Protein AF-A0A453CIM5-F1 (afdb_monomer_lite)

InterPro domains:
  IPR007736 Caleosin-related [PF05042] (2-79)
  IPR007736 Caleosin-related [PTHR31495] (1-86)

Secondary structure (DSSP, 8-state):
-THHHHHHHHHH-SS-TTEEEHHHHHHHHHHT--TT-HHHHHHHHHHHHHHHHHH--TTSEEEHHHHHHHHHSTHHHHHHHHHHHHHHTT-

Foldseek 3Di:
DCVVVQVLLVPQVPPHSFKHAPVSLVVVLVVPDDPPDPPVSVVSVVVSVVLQVQQQDPVSIHTSVLVVCVVVVNNVVVSVVVVVVVVVVVD

Structure (mmCIF, N/CA/C/O backbone):
data_AF-A0A453CIM5-F1
#
_entry.id   AF-A0A453CIM5-F1
#
loop_
_atom_site.group_PDB
_atom_site.id
_atom_site.type_symbol
_atom_site.label_atom_id
_atom_site.label_alt_id
_atom_site.label_comp_id
_atom_site.label_asym_id
_atom_site.label_entity_id
_atom_site.label_seq_id
_atom_site.pdbx_PDB_ins_code
_atom_site.Cartn_x
_atom_site.Cartn_y
_atom_site.Cartn_z
_atom_site.occupancy
_atom_site.B_iso_or_equiv
_a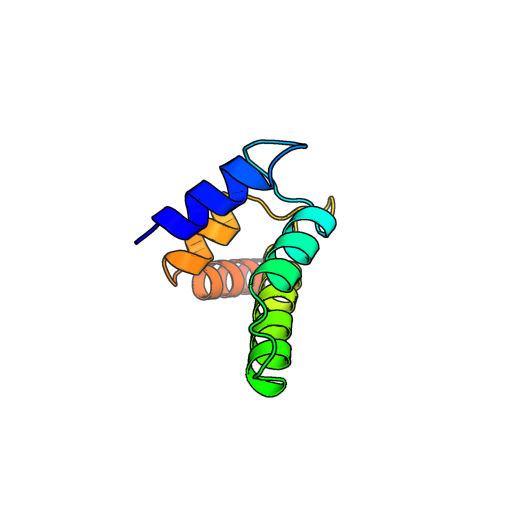tom_site.auth_seq_id
_atom_site.auth_comp_id
_atom_site.auth_asym_id
_atom_site.auth_atom_id
_atom_site.pdbx_PDB_model_num
ATOM 1 N N . MET A 1 1 ? 13.745 1.189 3.095 1.00 43.31 1 MET A N 1
ATOM 2 C CA . MET A 1 1 ? 13.520 2.427 3.876 1.00 43.31 1 MET A CA 1
ATOM 3 C C . MET A 1 1 ? 12.107 2.936 3.598 1.00 43.31 1 MET A C 1
ATOM 5 O O . MET A 1 1 ? 11.747 2.988 2.425 1.00 43.31 1 MET A O 1
ATOM 9 N N . PRO A 1 2 ? 11.339 3.358 4.616 1.00 46.31 2 PRO A N 1
ATOM 10 C CA . PRO A 1 2 ? 9.985 3.930 4.485 1.00 46.31 2 PRO A CA 1
ATOM 11 C C . PRO A 1 2 ? 9.913 5.242 3.667 1.00 46.31 2 PRO A C 1
ATOM 13 O O . PRO A 1 2 ? 8.837 5.790 3.459 1.00 46.31 2 PRO A O 1
ATOM 16 N N . VAL A 1 3 ? 11.043 5.712 3.128 1.00 48.91 3 VAL A N 1
ATOM 17 C CA . VAL A 1 3 ? 11.172 6.898 2.267 1.00 48.91 3 VAL A CA 1
ATOM 18 C C . VAL A 1 3 ? 10.262 6.853 1.040 1.00 48.91 3 VAL A C 1
ATOM 20 O O . VAL A 1 3 ? 9.706 7.886 0.673 1.00 48.91 3 VAL A O 1
ATOM 23 N N . ASN A 1 4 ? 10.067 5.687 0.413 1.00 59.50 4 ASN A N 1
ATOM 24 C CA . ASN A 1 4 ? 9.146 5.598 -0.724 1.00 59.50 4 ASN A CA 1
ATOM 25 C C . ASN A 1 4 ? 7.692 5.722 -0.262 1.00 59.50 4 ASN A C 1
ATOM 27 O O . ASN A 1 4 ? 6.928 6.429 -0.906 1.00 59.50 4 ASN A O 1
ATOM 31 N N . PHE A 1 5 ? 7.337 5.116 0.875 1.00 63.81 5 PHE A N 1
ATOM 32 C CA . PHE A 1 5 ? 6.001 5.187 1.465 1.00 63.81 5 PHE A CA 1
ATOM 33 C C . PHE A 1 5 ? 5.581 6.624 1.759 1.00 63.81 5 PHE A C 1
ATOM 35 O O . PHE A 1 5 ? 4.605 7.105 1.193 1.00 63.81 5 PHE A O 1
ATOM 42 N N . GLU A 1 6 ? 6.337 7.346 2.585 1.00 62.81 6 GLU A N 1
ATOM 43 C CA . GLU A 1 6 ? 5.976 8.723 2.939 1.00 62.81 6 GLU A CA 1
ATOM 44 C C . GLU A 1 6 ? 5.959 9.648 1.719 1.00 62.81 6 GLU A C 1
ATOM 46 O O . GLU A 1 6 ? 5.078 10.501 1.621 1.00 62.81 6 GLU A O 1
ATOM 51 N N . ASN A 1 7 ? 6.841 9.433 0.735 1.00 67.62 7 ASN A N 1
ATOM 52 C CA . ASN A 1 7 ? 6.782 10.164 -0.532 1.00 67.62 7 ASN A CA 1
ATOM 53 C C . ASN A 1 7 ? 5.502 9.887 -1.324 1.00 67.62 7 ASN A C 1
ATOM 55 O O . ASN A 1 7 ? 5.007 10.790 -1.995 1.00 67.62 7 ASN A O 1
ATOM 59 N N . ILE A 1 8 ? 4.963 8.667 -1.272 1.00 68.19 8 ILE A N 1
ATOM 60 C CA . ILE A 1 8 ? 3.712 8.328 -1.957 1.00 68.19 8 ILE A CA 1
ATOM 61 C C . ILE A 1 8 ? 2.569 9.132 -1.360 1.00 68.19 8 ILE A C 1
ATOM 63 O O . ILE A 1 8 ? 1.836 9.750 -2.123 1.00 68.19 8 ILE A O 1
ATOM 67 N N . PHE A 1 9 ? 2.441 9.188 -0.035 1.00 69.44 9 PHE A N 1
ATOM 68 C CA . PHE A 1 9 ? 1.383 9.981 0.593 1.00 69.44 9 PHE A CA 1
ATOM 69 C C . PHE A 1 9 ? 1.627 11.476 0.423 1.00 69.44 9 PHE A C 1
ATOM 71 O O . PHE A 1 9 ? 0.713 12.208 0.072 1.00 69.44 9 PHE A O 1
ATOM 78 N N . SER A 1 10 ? 2.864 11.937 0.580 1.00 66.00 10 SER A N 1
ATOM 79 C CA . SER A 1 10 ? 3.187 13.356 0.418 1.00 66.00 10 SER A CA 1
ATOM 80 C C . SER A 1 10 ? 2.910 13.858 -1.011 1.00 66.00 10 SER A C 1
ATOM 82 O O . SER A 1 10 ? 2.465 14.987 -1.200 1.00 66.00 10 SER A O 1
ATOM 84 N N . LYS A 1 11 ? 3.099 13.010 -2.036 1.00 65.88 11 LYS A N 1
ATOM 85 C CA . LYS A 1 11 ? 2.829 13.363 -3.444 1.00 65.88 11 LYS A CA 1
ATOM 86 C C . LYS A 1 11 ? 1.409 13.060 -3.911 1.00 65.88 11 LYS A C 1
ATOM 88 O O . LYS A 1 11 ? 0.885 13.798 -4.744 1.00 65.88 11 LYS A O 1
ATOM 93 N N . ASN A 1 12 ? 0.818 11.968 -3.433 1.00 63.50 12 ASN A N 1
ATOM 94 C CA . ASN A 1 12 ? -0.431 11.437 -3.968 1.00 63.50 12 ASN A CA 1
ATOM 95 C C . ASN A 1 12 ? -1.606 11.561 -3.010 1.00 63.50 12 ASN A C 1
ATOM 97 O O . ASN A 1 12 ? -2.704 11.473 -3.509 1.00 63.50 12 ASN A O 1
ATOM 101 N N . ALA A 1 13 ? -1.442 11.785 -1.704 1.00 60.28 13 ALA A N 1
ATOM 102 C CA . ALA A 1 13 ? -2.563 11.920 -0.768 1.00 60.28 13 ALA A CA 1
ATOM 103 C C . ALA A 1 13 ? -3.113 13.357 -0.778 1.00 60.28 13 ALA A C 1
ATOM 105 O O . ALA A 1 13 ? -3.006 14.099 0.200 1.00 60.28 13 ALA A O 1
ATOM 106 N N . ARG A 1 14 ? -3.663 13.779 -1.923 1.00 59.09 14 ARG A N 1
ATOM 107 C CA . ARG A 1 14 ? -4.212 15.135 -2.105 1.00 59.09 14 ARG A CA 1
ATOM 108 C C . ARG A 1 14 ? -5.595 15.283 -1.485 1.00 59.09 14 ARG A C 1
ATOM 110 O O . ARG A 1 14 ? -5.970 16.394 -1.123 1.00 59.09 14 ARG A O 1
ATOM 117 N N . SER A 1 15 ? -6.336 14.182 -1.370 1.00 58.47 15 SER A N 1
ATOM 118 C CA . SER A 1 15 ? -7.697 14.194 -0.818 1.00 58.47 15 SER A CA 1
ATOM 119 C C . SER A 1 15 ? -7.720 14.058 0.704 1.00 58.47 15 SER A C 1
ATOM 121 O O . SER A 1 15 ? -8.546 14.668 1.377 1.00 58.47 15 SER A O 1
ATOM 123 N N . SER A 1 16 ? -6.831 13.248 1.277 1.00 60.56 16 SER A N 1
ATOM 124 C CA . SER A 1 16 ? -6.719 13.072 2.726 1.00 60.56 16 SER A CA 1
ATOM 125 C C . SER A 1 16 ? -5.350 12.502 3.069 1.00 60.56 16 SER A C 1
ATOM 127 O O . SER A 1 16 ? -4.973 11.493 2.485 1.00 60.56 16 SER A O 1
ATOM 129 N N . PRO A 1 17 ? -4.621 13.060 4.047 1.00 67.00 17 PRO A N 1
ATOM 130 C CA . PRO A 1 17 ? -3.285 12.578 4.391 1.00 67.00 17 PRO A CA 1
ATOM 131 C C . PRO A 1 17 ? -3.283 11.115 4.854 1.00 67.00 17 PRO A C 1
ATOM 133 O O . PRO A 1 17 ? -2.260 10.442 4.733 1.00 67.00 17 PRO A O 1
ATOM 136 N N . ASP A 1 18 ? -4.415 10.610 5.346 1.00 70.12 18 ASP A N 1
ATOM 137 C CA . ASP A 1 18 ? -4.528 9.277 5.935 1.00 70.12 18 ASP A CA 1
ATOM 138 C C . ASP A 1 18 ? -5.166 8.217 5.022 1.00 70.12 18 ASP A C 1
ATOM 140 O O . ASP A 1 18 ? -5.181 7.040 5.366 1.00 70.12 18 ASP A O 1
ATOM 144 N N . LYS A 1 19 ? -5.657 8.583 3.832 1.00 74.75 19 LYS A N 1
ATOM 145 C CA . LYS A 1 19 ? -6.261 7.618 2.900 1.00 74.75 19 LYS A CA 1
ATOM 146 C C . LYS A 1 19 ? -5.917 7.928 1.453 1.00 74.75 19 LYS A C 1
ATOM 148 O O . LYS A 1 19 ? -5.949 9.081 1.036 1.00 74.75 19 LYS A O 1
ATOM 153 N N . LEU A 1 20 ? -5.603 6.882 0.694 1.00 78.00 20 LEU A N 1
ATOM 154 C CA . LEU A 1 20 ? -5.395 6.968 -0.746 1.00 78.00 20 LEU A CA 1
ATOM 155 C C . LEU A 1 20 ? -6.631 6.450 -1.468 1.00 78.00 20 LEU A C 1
ATOM 157 O O . LEU A 1 20 ? -7.101 5.338 -1.229 1.00 78.00 20 LEU A O 1
ATOM 161 N N . THR A 1 21 ? -7.136 7.252 -2.391 1.00 78.44 21 THR A N 1
ATOM 162 C CA . THR A 1 21 ? -8.169 6.822 -3.327 1.00 78.44 21 THR A CA 1
ATOM 163 C C . THR A 1 21 ? -7.571 5.863 -4.358 1.00 78.44 21 THR A C 1
ATOM 165 O O . THR A 1 21 ? -6.375 5.903 -4.668 1.00 78.44 21 THR A O 1
ATOM 168 N N . PHE A 1 22 ? -8.417 5.029 -4.969 1.00 75.38 22 PHE A N 1
ATOM 169 C CA . PHE A 1 22 ? -8.001 4.128 -6.050 1.00 75.38 22 PHE A CA 1
ATOM 170 C C . PHE A 1 22 ? -7.242 4.857 -7.172 1.00 75.38 22 PHE A C 1
ATOM 172 O O . PHE A 1 22 ? -6.271 4.340 -7.720 1.00 75.38 22 PHE A O 1
ATOM 179 N N . ARG A 1 23 ? -7.642 6.097 -7.480 1.00 75.94 23 ARG A N 1
ATOM 180 C CA . ARG A 1 23 ? -7.013 6.925 -8.516 1.00 75.94 23 ARG A CA 1
ATOM 181 C C . ARG A 1 23 ? -5.577 7.317 -8.163 1.00 75.94 23 ARG A C 1
ATOM 183 O O . ARG A 1 23 ? -4.715 7.304 -9.038 1.00 75.94 23 ARG A O 1
ATOM 190 N N . GLU A 1 24 ? -5.322 7.656 -6.902 1.00 77.56 24 GLU A N 1
ATOM 191 C CA . GLU A 1 24 ? -3.995 8.032 -6.397 1.00 77.56 24 GLU A CA 1
ATOM 192 C C . GLU A 1 24 ? -3.052 6.813 -6.388 1.00 77.56 24 GLU A C 1
ATOM 194 O O . GLU A 1 24 ? -1.902 6.912 -6.815 1.00 77.56 24 GLU A O 1
ATOM 199 N N . ILE A 1 25 ? -3.570 5.635 -6.021 1.00 76.94 25 ILE A N 1
ATOM 200 C CA . ILE A 1 25 ? -2.842 4.356 -6.095 1.00 76.94 25 ILE A CA 1
ATOM 201 C C . ILE A 1 25 ? -2.515 3.995 -7.543 1.00 76.94 25 ILE A C 1
ATOM 203 O O . ILE A 1 25 ? -1.393 3.601 -7.853 1.00 76.94 25 ILE A O 1
ATOM 207 N N . TRP A 1 26 ? -3.481 4.149 -8.450 1.00 76.19 26 TRP A N 1
ATOM 208 C CA . TRP A 1 26 ? -3.281 3.844 -9.861 1.00 76.19 26 TRP A CA 1
ATOM 209 C C . TRP A 1 26 ? -2.206 4.742 -10.477 1.00 76.19 26 TRP A C 1
ATOM 211 O O . TRP A 1 26 ? -1.284 4.241 -11.114 1.00 76.19 26 TRP A O 1
ATOM 221 N N . MET A 1 27 ? -2.258 6.050 -10.210 1.00 75.19 27 MET A N 1
ATOM 222 C CA . MET A 1 27 ? -1.258 7.015 -10.678 1.00 75.19 27 MET A CA 1
ATOM 223 C C . MET A 1 27 ? 0.150 6.680 -10.162 1.00 75.19 27 MET A C 1
ATOM 225 O O . MET A 1 27 ? 1.127 6.780 -10.905 1.00 75.19 27 MET A O 1
ATOM 229 N N . MET A 1 28 ? 0.252 6.208 -8.917 1.00 73.12 28 MET A N 1
ATOM 230 C CA . MET A 1 28 ? 1.507 5.727 -8.347 1.00 73.12 28 MET A CA 1
ATOM 231 C C . MET A 1 28 ? 2.007 4.445 -9.033 1.00 73.12 28 MET A C 1
ATOM 233 O O . MET A 1 28 ? 3.173 4.377 -9.429 1.00 73.12 28 MET A O 1
ATOM 237 N N . ALA A 1 29 ? 1.142 3.441 -9.194 1.00 71.88 29 ALA A N 1
ATOM 238 C CA . ALA A 1 29 ? 1.488 2.171 -9.829 1.00 71.88 29 ALA A CA 1
ATOM 239 C C . ALA A 1 29 ? 1.909 2.362 -11.294 1.00 71.88 29 ALA A C 1
ATOM 241 O O . ALA A 1 29 ? 2.782 1.651 -11.783 1.00 71.88 29 ALA A O 1
ATOM 242 N N . GLU A 1 30 ? 1.321 3.334 -11.996 1.00 70.31 30 GLU A N 1
ATOM 243 C CA . GLU A 1 30 ? 1.740 3.708 -13.347 1.00 70.31 30 GLU A CA 1
ATOM 244 C C . GLU A 1 30 ? 3.071 4.468 -13.361 1.00 70.31 30 GLU A C 1
ATOM 246 O O . GLU A 1 30 ? 3.892 4.207 -14.236 1.00 70.31 30 GLU A O 1
ATOM 251 N N . GLY A 1 31 ? 3.320 5.345 -12.382 1.00 67.38 31 GLY A N 1
ATOM 252 C CA . GLY A 1 31 ? 4.574 6.098 -12.257 1.00 67.38 31 GLY A CA 1
ATOM 253 C C . GLY A 1 31 ? 5.783 5.270 -11.804 1.00 67.38 31 GLY A C 1
ATOM 254 O O . GLY A 1 31 ? 6.919 5.682 -12.022 1.00 67.38 31 GLY A O 1
ATOM 255 N N . GLN A 1 32 ? 5.565 4.106 -11.185 1.00 64.56 32 GLN A N 1
ATOM 256 C CA . GLN A 1 32 ? 6.622 3.148 -10.827 1.00 64.56 32 GLN A CA 1
ATOM 257 C C . GLN A 1 32 ? 6.933 2.127 -11.932 1.00 64.56 32 GLN A C 1
ATOM 259 O O . GLN A 1 32 ? 7.885 1.362 -11.792 1.00 64.56 32 GLN A O 1
ATOM 264 N N . ARG A 1 33 ? 6.182 2.109 -13.043 1.00 64.06 33 ARG A N 1
ATOM 265 C CA . ARG A 1 33 ? 6.477 1.211 -14.169 1.00 64.06 33 ARG A CA 1
ATOM 266 C C . ARG A 1 33 ? 7.840 1.535 -14.777 1.00 64.06 33 ARG A C 1
ATOM 268 O O . ARG A 1 33 ? 8.075 2.652 -15.231 1.00 64.06 33 ARG A O 1
ATOM 275 N N . GLN A 1 34 ? 8.701 0.529 -14.883 1.00 63.56 34 GLN A N 1
ATOM 276 C CA . GLN A 1 34 ? 9.862 0.589 -15.765 1.00 63.56 34 GLN A CA 1
ATOM 277 C C . GLN A 1 34 ? 9.435 0.240 -17.190 1.00 63.56 34 GLN A C 1
ATOM 279 O O . GLN A 1 34 ? 8.838 -0.805 -17.431 1.00 63.56 34 GLN A O 1
ATOM 284 N N . ALA A 1 35 ? 9.743 1.129 -18.137 1.00 61.00 35 ALA A N 1
ATOM 285 C CA . ALA A 1 35 ? 9.310 1.026 -19.533 1.00 61.00 35 ALA A CA 1
ATOM 286 C C . ALA A 1 35 ? 9.806 -0.243 -20.259 1.00 61.00 35 ALA A C 1
ATOM 288 O O . ALA A 1 35 ? 9.247 -0.605 -21.288 1.00 61.00 35 ALA A O 1
ATOM 289 N N . ASN A 1 36 ? 10.819 -0.923 -19.713 1.00 63.16 36 ASN A N 1
ATOM 290 C CA . ASN A 1 36 ? 11.456 -2.092 -20.318 1.00 63.16 36 ASN A CA 1
ATOM 291 C C . ASN A 1 36 ? 10.986 -3.450 -19.768 1.00 63.16 36 ASN A C 1
ATOM 293 O O . ASN A 1 36 ? 11.498 -4.460 -20.242 1.00 63.16 36 ASN A O 1
ATOM 297 N N . ASP A 1 37 ? 10.044 -3.510 -18.813 1.00 72.31 37 ASP A N 1
ATOM 298 C CA . ASP A 1 37 ? 9.653 -4.792 -18.203 1.00 72.31 37 ASP A CA 1
ATOM 299 C C . ASP A 1 37 ? 8.124 -5.019 -18.142 1.00 72.31 37 ASP A C 1
ATOM 301 O O . ASP A 1 37 ? 7.440 -4.551 -17.222 1.00 72.31 37 ASP A O 1
ATOM 305 N N . PRO A 1 38 ? 7.547 -5.742 -19.124 1.00 75.62 38 PRO A N 1
ATOM 306 C CA . PRO A 1 38 ? 6.116 -6.034 -19.148 1.00 75.62 38 PRO A CA 1
ATOM 307 C C . PRO A 1 38 ? 5.690 -7.036 -18.063 1.00 75.62 38 PRO A C 1
ATOM 309 O O . PRO A 1 38 ? 4.547 -6.979 -17.609 1.00 75.62 38 PRO A O 1
ATOM 312 N N . PHE A 1 39 ? 6.586 -7.918 -17.603 1.00 80.12 39 PHE A N 1
ATOM 313 C CA . PHE A 1 39 ? 6.287 -8.874 -16.530 1.00 80.12 39 PHE A CA 1
ATOM 314 C C . PHE A 1 39 ? 6.265 -8.187 -15.164 1.00 80.12 39 PHE A C 1
ATOM 316 O O . PHE A 1 39 ? 5.307 -8.352 -14.408 1.00 80.12 39 PHE A O 1
ATOM 323 N N . GLY A 1 40 ? 7.258 -7.345 -14.880 1.00 76.81 40 GLY A N 1
ATOM 324 C CA . GLY A 1 40 ? 7.320 -6.500 -13.693 1.00 76.81 40 GLY A CA 1
ATOM 325 C C . GLY A 1 40 ? 6.147 -5.529 -13.624 1.00 76.81 40 GLY A C 1
ATOM 326 O O . GLY A 1 40 ? 5.632 -5.261 -12.540 1.00 76.81 40 GLY A O 1
ATOM 327 N N . TRP A 1 41 ? 5.643 -5.070 -14.774 1.00 79.75 41 TRP A N 1
ATOM 328 C CA . TRP A 1 41 ? 4.408 -4.300 -14.822 1.00 79.75 41 TRP A CA 1
ATOM 329 C C . TRP A 1 41 ? 3.190 -5.111 -14.344 1.00 79.75 41 TRP A C 1
ATOM 331 O O . TRP A 1 41 ? 2.430 -4.624 -13.499 1.00 79.75 41 TRP A O 1
ATOM 341 N N . VAL A 1 42 ? 2.990 -6.324 -14.869 1.00 80.75 42 VAL A N 1
ATOM 342 C CA . VAL A 1 42 ? 1.856 -7.178 -14.480 1.00 80.75 42 VAL A CA 1
ATOM 343 C C . VAL A 1 42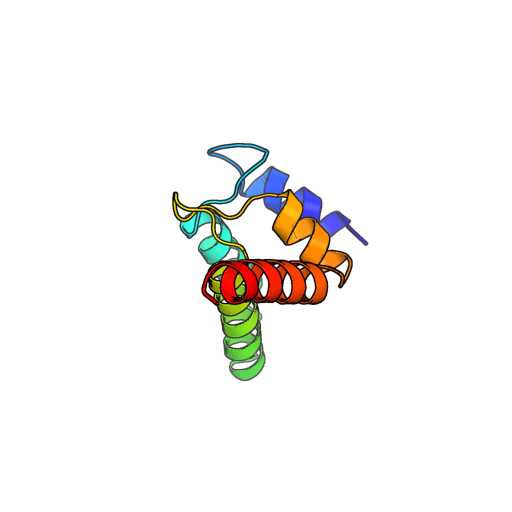 ? 1.953 -7.565 -13.006 1.00 80.75 42 VAL A C 1
ATOM 345 O O . VAL A 1 42 ? 0.957 -7.435 -12.297 1.00 80.75 42 VAL A O 1
ATOM 348 N N . ALA A 1 43 ? 3.140 -7.950 -12.530 1.00 81.50 43 ALA A N 1
ATOM 349 C CA . ALA A 1 43 ? 3.386 -8.265 -11.124 1.00 81.50 43 ALA A CA 1
ATOM 350 C C . ALA A 1 43 ? 3.088 -7.063 -10.215 1.00 81.50 43 ALA A C 1
ATOM 352 O O . ALA A 1 43 ? 2.250 -7.163 -9.322 1.00 81.50 43 ALA A O 1
ATOM 353 N N . SER A 1 44 ? 3.636 -5.886 -10.543 1.00 78.31 44 SER A N 1
ATOM 354 C CA . SER A 1 44 ? 3.385 -4.655 -9.785 1.00 78.31 44 SER A CA 1
ATOM 355 C C . SER A 1 44 ? 1.896 -4.311 -9.748 1.00 78.31 44 SER A C 1
ATOM 357 O O . SER A 1 44 ? 1.346 -3.987 -8.699 1.00 78.31 44 SER A O 1
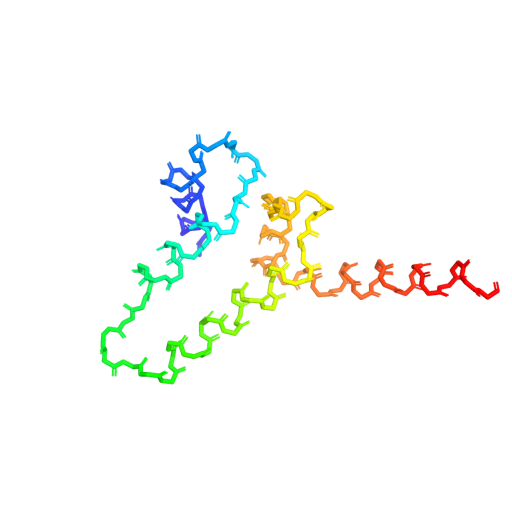ATOM 359 N N . LYS A 1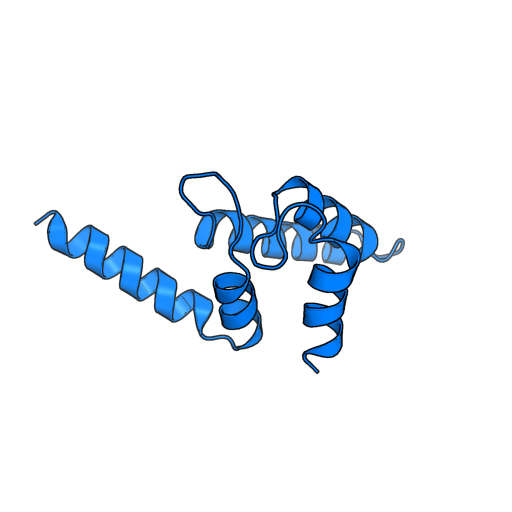 45 ? 1.197 -4.393 -10.889 1.00 79.19 45 LYS A N 1
ATOM 360 C CA . LYS A 1 45 ? -0.252 -4.158 -10.927 1.00 79.19 45 LYS A CA 1
ATOM 361 C C . LYS A 1 45 ? -1.027 -5.185 -10.109 1.00 79.19 45 LYS A C 1
ATOM 363 O O . LYS A 1 45 ? -2.009 -4.798 -9.481 1.00 79.19 45 LYS A O 1
ATOM 368 N N . ALA A 1 46 ? -0.632 -6.455 -10.147 1.00 82.88 46 ALA A N 1
ATOM 369 C CA . ALA A 1 46 ? -1.264 -7.512 -9.373 1.00 82.88 46 ALA A CA 1
ATOM 370 C C . ALA A 1 46 ? -1.084 -7.268 -7.872 1.00 82.88 46 ALA A C 1
ATOM 372 O O . ALA A 1 46 ? -2.067 -7.335 -7.146 1.00 82.88 46 ALA A O 1
ATOM 373 N N . GLU A 1 47 ? 0.112 -6.886 -7.423 1.00 80.75 47 GLU A N 1
ATOM 374 C CA . GLU A 1 47 ? 0.380 -6.521 -6.027 1.00 80.75 47 GLU A CA 1
ATOM 375 C C . GLU A 1 47 ? -0.494 -5.348 -5.567 1.00 80.75 47 GLU A C 1
ATOM 377 O O . GLU A 1 47 ? -1.186 -5.461 -4.556 1.00 80.75 47 GLU A O 1
ATOM 382 N N . TRP A 1 48 ? -0.555 -4.256 -6.340 1.00 78.06 48 TRP A N 1
ATOM 383 C CA . TRP A 1 48 ? -1.404 -3.105 -6.003 1.00 78.06 48 TRP A CA 1
ATOM 384 C C . TRP A 1 48 ? -2.903 -3.428 -6.051 1.00 78.06 48 TRP A C 1
ATOM 386 O O . TRP A 1 48 ? -3.657 -2.944 -5.207 1.00 78.06 48 TRP A O 1
ATOM 396 N N . MET A 1 49 ? -3.355 -4.254 -7.001 1.00 81.94 49 MET A N 1
ATOM 397 C CA . MET A 1 49 ? -4.749 -4.712 -7.045 1.00 81.94 49 MET A CA 1
ATOM 398 C C . MET A 1 49 ? -5.089 -5.614 -5.866 1.00 81.94 49 MET A C 1
ATOM 400 O O . MET A 1 49 ? -6.157 -5.459 -5.279 1.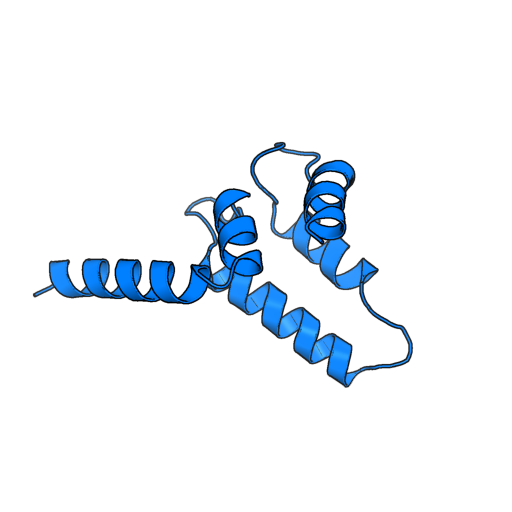00 81.94 49 MET A O 1
ATOM 404 N N . LEU A 1 50 ? -4.204 -6.546 -5.520 1.00 82.38 50 LEU A N 1
ATOM 405 C CA . LEU A 1 50 ? -4.408 -7.467 -4.413 1.00 82.38 50 LEU A CA 1
ATOM 406 C C . LEU A 1 50 ? -4.463 -6.693 -3.095 1.00 82.38 50 LEU A C 1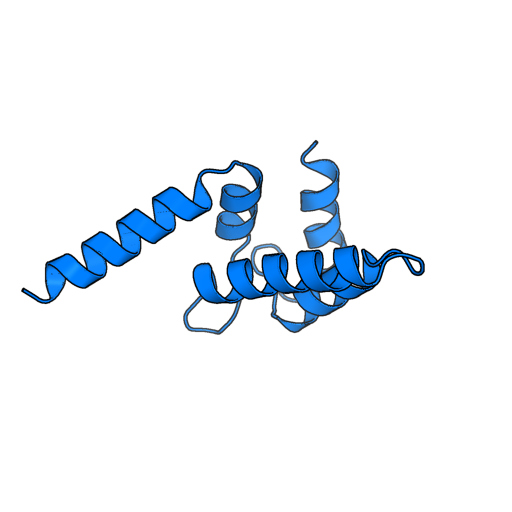
ATOM 408 O O . LEU A 1 50 ? -5.412 -6.868 -2.339 1.00 82.38 50 LEU A O 1
ATOM 412 N N . LEU A 1 51 ? -3.520 -5.770 -2.877 1.00 80.12 51 LEU A N 1
ATOM 413 C CA . LEU A 1 51 ? -3.520 -4.827 -1.758 1.00 80.12 51 LEU A CA 1
ATOM 414 C C . LEU A 1 51 ? -4.840 -4.050 -1.689 1.00 80.12 51 LEU A C 1
ATOM 416 O O . LEU A 1 51 ? -5.464 -3.999 -0.634 1.00 80.12 51 LEU A O 1
ATOM 420 N N . TYR A 1 52 ? -5.296 -3.491 -2.814 1.00 81.62 52 TYR A N 1
ATOM 421 C CA . TYR A 1 52 ? -6.560 -2.762 -2.868 1.00 81.62 52 TYR A CA 1
ATOM 422 C C . TYR A 1 52 ? -7.758 -3.656 -2.532 1.00 81.62 52 TYR A C 1
ATOM 424 O O . TYR A 1 52 ? -8.603 -3.270 -1.740 1.00 81.62 52 TYR A O 1
ATOM 432 N N . MET A 1 53 ? -7.838 -4.871 -3.075 1.00 81.88 53 MET A N 1
ATOM 433 C CA . MET A 1 53 ? -8.930 -5.798 -2.757 1.00 81.88 53 MET A CA 1
ATOM 434 C C . MET A 1 53 ? -8.921 -6.258 -1.299 1.00 81.88 53 MET A C 1
ATOM 436 O O . MET A 1 53 ? -9.982 -6.539 -0.744 1.00 81.88 53 MET A O 1
ATOM 440 N N . LEU A 1 54 ? -7.735 -6.380 -0.710 1.00 78.88 54 LEU A N 1
ATOM 441 C CA . LEU A 1 54 ? -7.526 -6.873 0.642 1.00 78.88 54 LEU A CA 1
ATOM 442 C C . LEU A 1 54 ? -7.809 -5.799 1.697 1.00 78.88 54 LEU A C 1
ATOM 444 O O . LEU A 1 54 ? -8.447 -6.098 2.697 1.00 78.88 54 LEU A O 1
ATOM 448 N N . ALA A 1 55 ? -7.355 -4.571 1.461 1.00 80.06 55 ALA A N 1
ATOM 449 C CA . ALA A 1 55 ? -7.337 -3.505 2.456 1.00 80.06 55 ALA A CA 1
ATOM 450 C C . ALA A 1 55 ? -8.266 -2.323 2.144 1.00 80.06 55 ALA A C 1
ATOM 452 O O . ALA A 1 55 ? -8.229 -1.326 2.866 1.00 80.06 55 ALA A O 1
ATOM 453 N N . LYS A 1 56 ? -9.055 -2.375 1.061 1.00 82.19 56 LYS A N 1
ATOM 454 C CA . LYS A 1 56 ? -10.043 -1.324 0.796 1.00 82.19 56 LYS A CA 1
ATOM 455 C C . LYS A 1 56 ? -11.049 -1.235 1.941 1.00 82.19 56 LYS A C 1
ATOM 457 O O . LYS A 1 56 ? -11.551 -2.244 2.428 1.00 82.19 56 LYS A O 1
ATOM 462 N N . ASP A 1 57 ? -11.370 -0.006 2.290 1.00 81.56 57 ASP A N 1
ATOM 463 C CA . ASP A 1 57 ? -12.453 0.338 3.193 1.00 81.56 57 ASP A CA 1
ATOM 464 C C . ASP A 1 57 ? -13.825 0.219 2.491 1.00 81.56 57 ASP A C 1
ATOM 466 O O . ASP A 1 57 ? -13.891 0.054 1.264 1.00 81.56 57 ASP A O 1
ATOM 470 N N . GLU A 1 58 ? -14.926 0.340 3.239 1.00 76.88 58 GLU A N 1
ATOM 471 C CA . GLU A 1 58 ? -16.296 0.340 2.699 1.00 76.88 58 GLU A CA 1
ATOM 472 C C . GLU A 1 58 ? -16.507 1.460 1.670 1.00 76.88 58 GLU A C 1
ATOM 474 O O . GLU A 1 58 ? -17.211 1.277 0.676 1.00 76.88 58 GLU A O 1
ATOM 479 N N . GLU A 1 59 ? -15.815 2.589 1.845 1.00 75.19 59 GLU A N 1
ATOM 480 C CA . GLU A 1 59 ? -15.818 3.703 0.890 1.00 75.19 59 GLU A CA 1
ATOM 481 C C . GLU A 1 59 ? -14.969 3.442 -0.375 1.00 75.19 59 GLU A C 1
ATOM 483 O O . GLU A 1 59 ? -14.897 4.290 -1.266 1.00 75.19 59 GLU A O 1
ATOM 488 N N . GLY A 1 60 ? -14.277 2.300 -0.471 1.00 77.75 60 GLY A N 1
ATOM 489 C CA . GLY A 1 60 ? -13.366 1.993 -1.579 1.00 77.75 60 GLY A CA 1
ATOM 490 C C . GLY A 1 60 ? -12.048 2.774 -1.532 1.00 77.75 60 GLY A C 1
ATOM 491 O O . GLY A 1 60 ? -11.370 2.907 -2.556 1.00 77.75 60 GLY A O 1
ATOM 492 N N . ASN A 1 61 ? -11.680 3.282 -0.355 1.00 81.62 61 ASN A N 1
ATOM 493 C CA . ASN A 1 61 ? -10.424 3.981 -0.097 1.00 81.62 61 ASN A CA 1
ATOM 494 C C . ASN A 1 61 ? -9.437 3.062 0.619 1.00 81.62 61 ASN A C 1
ATOM 496 O O . ASN A 1 61 ? -9.839 2.172 1.357 1.00 81.62 61 ASN A O 1
ATOM 500 N N . LEU A 1 62 ? -8.142 3.282 0.417 1.00 82.31 62 LEU A N 1
ATOM 501 C CA . LEU A 1 62 ? -7.097 2.501 1.062 1.00 82.31 62 LEU A CA 1
ATOM 502 C C . LEU A 1 62 ? -6.506 3.298 2.235 1.00 82.31 62 LEU A C 1
ATOM 504 O O . LEU A 1 62 ? -5.847 4.319 1.995 1.00 82.31 62 LEU A O 1
ATOM 508 N N . PRO A 1 63 ? -6.732 2.883 3.492 1.00 82.06 63 PRO A N 1
ATOM 509 C CA . PRO A 1 63 ? -6.209 3.596 4.646 1.00 82.06 63 PRO A CA 1
ATOM 510 C C . PRO A 1 63 ? -4.687 3.456 4.719 1.00 82.06 63 PRO A C 1
ATOM 512 O O . PRO A 1 63 ? -4.113 2.398 4.439 1.00 82.06 63 PRO A O 1
ATOM 515 N N . ARG A 1 64 ? -4.019 4.535 5.136 1.00 78.12 64 ARG A N 1
ATOM 516 C CA . ARG A 1 64 ? -2.561 4.615 5.289 1.00 78.12 64 ARG A CA 1
ATOM 517 C C . ARG A 1 64 ? -2.036 3.485 6.161 1.00 78.12 64 ARG A C 1
ATOM 519 O O . ARG A 1 64 ? -0.983 2.918 5.870 1.00 78.12 64 ARG A O 1
ATOM 526 N N . GLU A 1 65 ? -2.774 3.147 7.208 1.00 79.25 65 GLU A N 1
ATOM 527 C CA . GLU A 1 65 ? -2.386 2.108 8.149 1.00 79.25 65 GLU A CA 1
ATOM 528 C C . GLU A 1 65 ? -2.309 0.722 7.497 1.00 79.25 65 GLU A C 1
ATOM 530 O O . GLU A 1 65 ? -1.370 -0.027 7.762 1.00 79.25 65 GLU A O 1
ATOM 535 N N . ALA A 1 66 ? -3.212 0.402 6.567 1.00 78.81 66 ALA A N 1
ATOM 536 C CA . ALA A 1 66 ? -3.162 -0.869 5.856 1.00 78.81 66 ALA A CA 1
ATOM 537 C C . ALA A 1 66 ? -1.965 -0.950 4.902 1.00 78.81 66 ALA A C 1
ATOM 539 O O . ALA A 1 66 ? -1.284 -1.973 4.838 1.00 78.81 66 ALA A O 1
ATOM 540 N N . ILE A 1 67 ? -1.632 0.150 4.221 1.00 76.81 67 ILE A N 1
ATOM 541 C CA . ILE A 1 67 ? -0.418 0.192 3.401 1.00 76.81 67 ILE A CA 1
ATOM 542 C C . ILE A 1 67 ? 0.818 0.067 4.303 1.00 76.81 67 ILE A C 1
ATOM 544 O O . ILE A 1 67 ? 1.731 -0.688 3.985 1.00 76.81 67 ILE A O 1
ATOM 548 N N . ARG A 1 68 ? 0.845 0.733 5.464 1.00 78.06 68 ARG A N 1
ATOM 549 C CA . ARG A 1 68 ? 1.950 0.617 6.428 1.00 78.06 68 ARG A CA 1
ATOM 550 C C . ARG A 1 68 ? 2.144 -0.828 6.886 1.00 78.06 68 ARG A C 1
ATOM 552 O O . ARG A 1 68 ? 3.269 -1.313 6.875 1.00 78.06 68 ARG A O 1
ATOM 559 N N . ARG A 1 69 ? 1.053 -1.527 7.209 1.00 77.12 69 ARG A N 1
ATOM 560 C CA . ARG A 1 69 ? 1.070 -2.959 7.543 1.00 77.12 69 ARG A CA 1
ATOM 561 C C . ARG A 1 69 ? 1.543 -3.820 6.370 1.00 77.12 69 ARG A C 1
ATOM 563 O O . ARG A 1 69 ? 2.160 -4.854 6.599 1.00 77.12 69 ARG A O 1
ATOM 570 N N . CYS A 1 70 ? 1.296 -3.410 5.121 1.00 77.69 70 CYS A N 1
ATOM 571 C CA . CYS A 1 70 ? 1.818 -4.120 3.950 1.00 77.69 70 CYS A CA 1
ATOM 572 C C . CYS A 1 70 ? 3.338 -4.017 3.867 1.00 77.69 70 CYS A C 1
ATOM 574 O O . CYS A 1 70 ? 4.005 -5.013 3.613 1.00 77.69 70 CYS A O 1
ATOM 576 N N . PHE A 1 71 ? 3.879 -2.818 4.090 1.00 72.69 71 PHE A N 1
ATOM 577 C CA . PHE A 1 71 ? 5.325 -2.590 4.097 1.00 72.69 71 PHE A CA 1
ATOM 578 C C . PHE A 1 71 ? 6.024 -3.272 5.278 1.00 72.69 71 PHE A C 1
ATOM 580 O O . PHE A 1 71 ? 7.193 -3.625 5.162 1.00 72.69 71 PHE A O 1
ATOM 587 N N . ASP A 1 72 ? 5.316 -3.453 6.392 1.00 77.94 72 ASP A N 1
ATOM 588 C CA . ASP A 1 72 ? 5.794 -4.169 7.578 1.00 77.94 72 ASP A CA 1
ATOM 589 C C . ASP A 1 72 ? 5.733 -5.705 7.418 1.00 77.94 72 ASP A C 1
ATOM 591 O O . ASP A 1 72 ? 6.396 -6.432 8.146 1.00 77.94 72 ASP A O 1
ATOM 595 N N . GLY A 1 73 ? 4.968 -6.212 6.440 1.00 75.50 73 GLY A N 1
ATOM 596 C CA . GLY A 1 73 ? 4.751 -7.646 6.191 1.00 75.50 73 GLY A CA 1
ATOM 597 C C . GLY A 1 73 ? 3.563 -8.241 6.958 1.00 75.50 73 GLY A C 1
ATOM 598 O O . GLY A 1 73 ? 3.011 -9.261 6.551 1.00 75.50 73 GLY A O 1
ATOM 599 N N . SER A 1 74 ? 3.091 -7.547 7.992 1.00 76.62 74 SER A N 1
ATOM 600 C CA . SER A 1 74 ? 2.017 -7.983 8.893 1.00 76.62 74 SER A CA 1
ATOM 601 C C . SER A 1 74 ? 0.592 -7.865 8.307 1.00 76.62 74 SER A C 1
ATOM 603 O O . SER A 1 74 ? -0.381 -8.278 8.941 1.00 76.62 74 SER A O 1
ATOM 605 N N . LEU A 1 75 ? 0.414 -7.290 7.105 1.00 76.94 75 LEU A N 1
ATOM 606 C CA . LEU A 1 75 ? -0.917 -7.064 6.509 1.00 76.94 75 LEU A CA 1
ATOM 607 C C . LEU A 1 75 ? -1.677 -8.360 6.225 1.00 76.94 75 LEU A C 1
ATOM 609 O O . LEU A 1 75 ? -2.872 -8.440 6.499 1.00 76.94 75 LEU A O 1
ATOM 613 N N . PHE A 1 76 ? -1.005 -9.360 5.655 1.00 74.56 76 PHE A N 1
ATOM 614 C CA . PHE A 1 76 ? -1.665 -10.613 5.289 1.00 74.56 76 PHE A CA 1
ATOM 615 C C . PHE A 1 76 ? -2.172 -11.363 6.515 1.00 74.56 76 PHE A C 1
ATOM 617 O O . PHE A 1 76 ? -3.287 -11.876 6.481 1.00 74.56 76 PHE A O 1
ATOM 624 N N . GLU A 1 77 ? -1.393 -11.383 7.596 1.00 75.56 77 GLU A N 1
ATOM 625 C CA . GLU A 1 77 ? -1.797 -11.995 8.862 1.00 75.56 77 GLU A CA 1
ATOM 626 C C . GLU A 1 77 ? -2.984 -11.259 9.481 1.00 75.56 77 GLU A C 1
ATOM 628 O O . GLU A 1 77 ? -3.959 -11.900 9.863 1.00 75.56 77 GLU A O 1
ATOM 633 N N . PHE A 1 78 ? -2.960 -9.921 9.488 1.00 76.62 78 PHE A N 1
ATOM 634 C CA . PHE A 1 78 ? -4.080 -9.121 9.984 1.00 76.62 78 PHE A CA 1
ATOM 635 C C . PHE A 1 78 ? -5.379 -9.395 9.211 1.00 76.62 78 PHE A C 1
ATOM 637 O O . PHE A 1 78 ? -6.433 -9.571 9.812 1.00 76.62 78 PHE A O 1
ATOM 644 N N . ILE A 1 79 ? -5.312 -9.478 7.881 1.00 73.75 79 ILE A N 1
ATOM 645 C CA . ILE A 1 79 ? -6.498 -9.724 7.048 1.00 73.75 79 ILE A CA 1
ATOM 646 C C . ILE A 1 79 ? -6.951 -11.181 7.133 1.00 73.75 79 ILE A C 1
ATOM 648 O O . ILE A 1 79 ? -8.150 -11.457 7.107 1.00 73.75 79 ILE A O 1
ATOM 652 N N . ALA A 1 80 ? -6.019 -12.129 7.228 1.00 78.81 80 ALA A N 1
ATOM 653 C CA . ALA A 1 80 ? -6.350 -13.528 7.466 1.00 78.81 80 ALA A CA 1
ATOM 654 C C . ALA A 1 80 ? -7.078 -13.694 8.807 1.00 78.81 80 ALA A C 1
ATOM 656 O O . ALA A 1 80 ? -8.074 -14.418 8.864 1.00 78.81 80 ALA A O 1
ATOM 657 N N . ASP A 1 81 ? -6.634 -12.987 9.848 1.00 78.19 81 ASP A N 1
ATOM 658 C CA . ASP A 1 81 ? -7.301 -12.957 11.146 1.00 78.19 81 ASP A CA 1
ATOM 659 C C . ASP A 1 81 ? -8.680 -12.286 11.064 1.00 78.19 81 ASP A C 1
ATOM 661 O O . ASP A 1 81 ? -9.672 -12.889 11.467 1.00 78.19 81 ASP A O 1
ATOM 665 N N . GLU A 1 82 ? -8.790 -11.112 10.435 1.00 75.12 82 GLU A N 1
ATOM 666 C CA . GLU A 1 82 ? -10.069 -10.409 10.261 1.00 75.12 82 GLU A CA 1
ATOM 667 C C . GLU A 1 82 ? -11.092 -11.269 9.499 1.00 75.12 82 GLU A C 1
ATOM 669 O O . GLU A 1 82 ? -12.237 -11.426 9.929 1.00 75.12 82 GLU A O 1
ATOM 674 N N . ARG A 1 83 ? -10.668 -11.926 8.410 1.00 72.81 83 ARG A N 1
ATOM 675 C CA . ARG A 1 83 ? -11.510 -12.863 7.652 1.00 72.81 83 ARG A CA 1
ATOM 676 C C . ARG A 1 83 ? -11.886 -14.090 8.469 1.00 72.81 83 ARG A C 1
ATOM 678 O O . ARG A 1 83 ? -13.018 -14.558 8.353 1.00 72.81 83 ARG A O 1
ATOM 685 N N . ARG A 1 84 ? -10.973 -14.613 9.293 1.00 74.88 84 ARG A N 1
ATOM 686 C CA . ARG A 1 84 ? -11.249 -15.736 10.198 1.00 74.88 84 ARG A CA 1
ATOM 687 C C . ARG A 1 84 ? -12.272 -15.347 11.261 1.00 74.88 84 ARG A C 1
ATOM 689 O O . ARG A 1 84 ? -13.186 -16.125 11.518 1.00 74.88 84 ARG A O 1
ATOM 696 N N . GLN A 1 85 ? -12.177 -14.145 11.822 1.00 69.69 85 GLN A N 1
ATOM 697 C CA . GLN A 1 85 ? -13.152 -13.615 12.776 1.00 69.69 85 GLN A CA 1
ATOM 698 C C . GLN A 1 85 ? -14.513 -13.336 12.116 1.00 69.69 85 GLN A C 1
ATOM 700 O O . GLN A 1 85 ? -15.556 -13.669 12.683 1.00 69.69 85 GLN A O 1
ATOM 705 N N . ALA A 1 86 ? -14.525 -12.805 10.891 1.00 65.69 86 ALA A N 1
ATOM 706 C CA . ALA A 1 86 ? -15.744 -12.597 10.110 1.00 65.69 86 ALA A CA 1
ATOM 707 C C . ALA A 1 86 ? -16.435 -13.920 9.730 1.00 65.69 86 ALA A C 1
ATOM 709 O O . ALA A 1 86 ? -17.664 -14.005 9.755 1.00 65.69 86 ALA A O 1
ATOM 710 N N . HIS A 1 87 ? -15.664 -14.968 9.419 1.00 59.53 87 HIS A N 1
ATOM 711 C CA . HIS A 1 87 ? -16.193 -16.315 9.186 1.00 59.53 87 HIS A CA 1
ATOM 712 C C . HIS A 1 87 ? -16.636 -17.016 10.477 1.00 59.53 87 HIS A C 1
ATOM 714 O O . HIS A 1 87 ? -17.634 -17.730 10.456 1.00 59.53 87 HIS A O 1
ATOM 720 N N . GLY A 1 88 ? -15.953 -16.786 11.602 1.00 58.62 88 GLY A N 1
ATOM 721 C CA . GLY A 1 88 ? -16.310 -17.353 12.906 1.00 58.62 88 GLY A CA 1
ATOM 722 C C . GLY A 1 88 ? -17.600 -16.787 13.506 1.00 58.62 88 GLY A C 1
ATOM 723 O O . GLY A 1 88 ? -18.255 -17.469 14.281 1.00 58.62 88 GLY A O 1
ATOM 724 N N . LYS A 1 89 ? -18.017 -15.574 13.117 1.00 53.31 89 LYS A N 1
ATOM 725 C CA . LYS A 1 89 ? -19.308 -14.982 13.527 1.00 53.31 89 LYS A CA 1
ATOM 726 C C . LYS A 1 89 ? -20.526 -15.498 12.746 1.00 53.31 89 LYS A C 1
ATOM 728 O O . LYS A 1 89 ? -21.642 -15.073 13.031 1.00 53.31 89 LYS A O 1
ATOM 733 N N . ARG A 1 90 ? -20.332 -16.364 11.745 1.00 51.09 90 ARG A N 1
ATOM 734 C CA . ARG A 1 90 ? -21.405 -16.920 10.899 1.00 51.09 90 ARG A CA 1
ATOM 735 C C . ARG A 1 90 ? -21.779 -18.370 11.230 1.00 51.09 90 ARG A C 1
ATOM 737 O O . ARG A 1 90 ? -22.582 -18.937 10.491 1.00 51.09 90 ARG A O 1
ATOM 744 N N . GLN A 1 91 ? -21.219 -18.950 12.294 1.00 42.44 91 GLN A N 1
ATOM 745 C CA . GLN A 1 91 ? -21.498 -20.320 12.730 1.00 42.44 91 GLN A CA 1
ATOM 746 C C . GLN A 1 91 ? -22.182 -20.352 14.096 1.00 42.44 91 GLN A C 1
ATOM 748 O O . GLN A 1 91 ? -21.808 -19.525 14.956 1.00 42.44 91 GLN A O 1
#

Sequence (91 aa):
MPVNFENIFSKNARSSPDKLTFREIWMMAEGQRQANDPFGWVASKAEWMLLYMLAKDEEGNLPREAIRRCFDGSLFEFIADERRQAHGKRQ

pLDDT: mean 71.94, std 9.43, range [42.44, 82.88]

Organism: Aegilops tauschii subsp. strangulata (NCBI:txid200361)

Radius of gyration: 14.38 Å; chains: 1; bounding box: 35×36×34 Å